Protein AF-A0A2S5MK21-F1 (afdb_monomer)

Nearest PDB structures (foldseek):
  3v8g-assembly2_D  TM=7.631E-01  e=7.247E-02  Pyrococcus horikoshii OT3

Radius of gyration: 24.19 Å; Cα contacts (8 Å, |Δi|>4): 45; chains: 1; bounding box: 42×59×68 Å

Sequence (166 aa):
MISQDAERTTDRLGALGWWRATPLYLRILGAVALGLAVGVMLGDHAAVLETPAKLVLRLLGALAPPLILLAIMQALMRAHLGGRQALRLVTLLLTNTLVAIGIGLLVANVLQPGSWSSPAPAHAPAKAAAGADPLAQFLDSVPKSIGGPFSDNGTVMGVIFIAVAL

Secondary structure (DSSP, 8-state):
--TTTTHHHHHHHHHHHHHHHS-HHHHHHHHHHHHHHHHHHHGGGGHHHHHHHHHHHHHHHHHHHHHHHHHHHHHHHH----HHHHHHHHHHHHHHHHHHHHHHHHHHHHH-TTTTS-----SS-----S---HHHHHHHHS-SSSSHHHHT---HHHHHHHHHH-

Mean predicted aligned error: 13.57 Å

Solvent-accessible surface area (backbone atoms only — not comparable to full-atom values): 9943 Å² total; per-residue (Å²): 136,76,76,68,69,64,67,70,58,58,61,65,56,49,57,58,47,52,59,69,67,49,59,67,69,59,52,52,52,50,50,51,54,49,49,51,52,50,45,69,75,45,50,83,67,39,61,68,62,46,56,64,50,51,51,52,53,50,53,53,59,65,48,46,53,62,51,51,31,53,52,48,39,52,48,60,77,67,58,87,62,56,72,70,56,46,50,52,50,51,51,52,50,50,54,53,48,52,52,52,50,53,51,51,50,50,51,42,68,72,68,41,82,63,80,88,51,87,75,72,85,69,86,67,78,74,75,70,76,81,66,98,39,74,65,59,54,51,58,69,38,51,60,93,46,96,66,50,40,80,75,83,52,80,42,61,59,24,37,52,52,50,41,73,74,105

Structure (mmCIF, N/CA/C/O backbone):
data_AF-A0A2S5MK21-F1
#
_entry.id   AF-A0A2S5MK21-F1
#
loop_
_atom_site.group_PDB
_atom_site.id
_atom_site.type_symbol
_atom_site.label_atom_id
_atom_site.label_alt_id
_atom_site.label_comp_id
_atom_site.label_asym_id
_atom_site.label_entity_id
_atom_site.label_seq_id
_atom_site.pdbx_PDB_ins_code
_atom_site.Cartn_x
_atom_site.Cartn_y
_atom_site.Cartn_z
_atom_site.occupancy
_atom_site.B_iso_or_equiv
_atom_site.auth_seq_id
_atom_site.auth_comp_id
_atom_site.auth_asym_id
_atom_site.auth_atom_id
_atom_site.pdbx_PDB_model_num
ATOM 1 N N . MET A 1 1 ? -9.613 33.055 -46.833 1.00 52.28 1 MET A N 1
ATOM 2 C CA . MET A 1 1 ? -8.493 32.930 -45.872 1.00 52.28 1 MET A CA 1
ATOM 3 C C . MET A 1 1 ? -8.939 32.933 -44.398 1.00 52.28 1 MET A C 1
ATOM 5 O O . MET A 1 1 ? -8.112 32.625 -43.565 1.00 52.28 1 MET A O 1
ATOM 9 N N . ILE A 1 2 ? -10.221 33.191 -44.074 1.00 54.94 2 ILE A N 1
ATOM 10 C CA . ILE A 1 2 ? -10.777 33.188 -42.694 1.00 54.94 2 ILE A CA 1
ATOM 11 C C . ILE A 1 2 ? -11.492 31.859 -42.339 1.00 54.94 2 ILE A C 1
ATOM 13 O O . ILE A 1 2 ? -11.766 31.571 -41.181 1.00 54.94 2 ILE A O 1
ATOM 17 N N . SER A 1 3 ? -11.757 30.997 -43.327 1.00 53.94 3 SER A N 1
ATOM 18 C CA . SER A 1 3 ? -12.529 29.759 -43.131 1.00 53.94 3 SER A CA 1
ATOM 19 C C . SER A 1 3 ? -11.706 28.535 -42.696 1.00 53.94 3 SER A C 1
ATOM 21 O O . SER A 1 3 ? -12.303 27.520 -42.370 1.00 53.94 3 SER A O 1
ATOM 23 N N . GLN A 1 4 ? -10.366 28.603 -42.671 1.00 56.12 4 GLN A N 1
ATOM 24 C CA . GLN A 1 4 ? -9.521 27.466 -42.246 1.00 56.12 4 GLN A CA 1
ATOM 25 C C . GLN A 1 4 ? -9.235 27.422 -40.735 1.00 56.12 4 GLN A C 1
ATOM 27 O O . GLN A 1 4 ? -8.812 26.383 -40.229 1.00 56.12 4 GLN A O 1
ATOM 32 N N . ASP A 1 5 ? -9.493 28.505 -40.000 1.00 50.47 5 ASP A N 1
ATOM 33 C CA . ASP A 1 5 ? -9.239 28.551 -38.553 1.00 50.47 5 ASP A CA 1
ATOM 34 C C . ASP A 1 5 ? -10.385 27.936 -37.724 1.00 50.47 5 ASP A C 1
ATOM 36 O O . ASP A 1 5 ? -10.185 27.541 -36.573 1.00 50.47 5 ASP A O 1
ATOM 40 N N . ALA A 1 6 ? -11.574 27.773 -38.320 1.00 53.97 6 ALA A N 1
ATOM 41 C CA . ALA A 1 6 ? -12.746 27.198 -37.656 1.00 53.97 6 ALA A CA 1
ATOM 42 C C . ALA A 1 6 ? -12.740 25.655 -37.619 1.00 53.97 6 ALA A C 1
ATOM 44 O O . ALA A 1 6 ? -13.218 25.073 -36.651 1.00 53.97 6 ALA A O 1
ATOM 45 N N . GLU A 1 7 ? -12.159 24.974 -38.613 1.00 53.69 7 GLU A N 1
ATOM 46 C CA . GLU A 1 7 ? -12.111 23.497 -38.637 1.00 53.69 7 GLU A CA 1
ATOM 47 C C . GLU A 1 7 ? -11.029 22.903 -37.724 1.00 53.69 7 GLU A C 1
ATOM 49 O O . GLU A 1 7 ? -11.148 21.770 -37.264 1.00 53.69 7 GLU A O 1
ATOM 54 N N . ARG A 1 8 ? -9.974 23.659 -37.393 1.00 51.81 8 ARG A N 1
ATOM 55 C CA . ARG A 1 8 ? -8.883 23.159 -36.534 1.00 51.81 8 ARG A CA 1
ATOM 56 C C . ARG A 1 8 ? -9.214 23.151 -35.039 1.00 51.81 8 ARG A C 1
ATOM 58 O O . ARG A 1 8 ? -8.435 22.614 -34.249 1.00 51.81 8 ARG A O 1
ATOM 65 N N . THR A 1 9 ? -10.333 23.749 -34.632 1.00 53.44 9 THR A N 1
ATOM 66 C CA . THR A 1 9 ? -10.724 23.877 -33.217 1.00 53.44 9 THR A CA 1
ATOM 67 C C . THR A 1 9 ? -11.702 22.795 -32.749 1.00 53.44 9 THR A C 1
ATOM 69 O O . THR A 1 9 ? -11.688 22.453 -31.566 1.00 53.44 9 THR A O 1
ATOM 72 N N . THR A 1 10 ? -12.477 22.177 -33.642 1.00 52.62 10 THR A N 1
ATOM 73 C CA . THR A 1 10 ? -13.448 21.114 -33.312 1.00 52.62 10 THR A CA 1
ATOM 74 C C . THR A 1 10 ? -12.811 19.743 -33.064 1.00 52.62 10 THR A C 1
ATOM 76 O O . THR A 1 10 ? -13.306 18.986 -32.231 1.00 52.62 10 THR A O 1
ATOM 79 N N . ASP A 1 11 ? -11.674 19.438 -33.690 1.00 53.47 11 ASP A N 1
ATOM 80 C CA . ASP A 1 11 ? -11.038 18.111 -33.596 1.00 53.47 11 ASP A CA 1
ATOM 81 C C . ASP A 1 11 ? -10.344 17.864 -32.236 1.00 53.47 11 ASP A C 1
ATOM 83 O O . ASP A 1 11 ? -10.321 16.757 -31.690 1.00 53.47 11 ASP A O 1
ATOM 87 N N . ARG A 1 12 ? -9.838 18.930 -31.596 1.00 53.06 12 ARG A N 1
ATOM 88 C CA . ARG A 1 12 ? -9.155 18.833 -30.290 1.00 53.06 12 ARG A CA 1
ATOM 89 C C . ARG A 1 12 ? -10.108 18.638 -29.107 1.00 53.06 12 ARG A C 1
ATOM 91 O O . ARG A 1 12 ? -9.679 18.166 -28.054 1.00 53.06 12 ARG A O 1
ATOM 98 N N . LEU A 1 13 ? -11.390 18.965 -29.271 1.00 55.94 13 LEU A N 1
ATOM 99 C CA . LEU A 1 13 ? -12.420 18.784 -28.241 1.00 55.94 13 LEU A CA 1
ATOM 100 C C . LEU A 1 13 ? -13.007 17.358 -28.250 1.00 55.94 13 LEU A C 1
ATOM 102 O O . LEU A 1 13 ? -13.435 16.874 -27.201 1.00 55.94 13 LEU A O 1
ATOM 106 N N . GLY A 1 14 ? -12.950 16.652 -29.388 1.00 59.47 14 GLY A N 1
ATOM 107 C CA . GLY A 1 14 ? -13.424 15.270 -29.533 1.00 59.47 14 GLY A CA 1
ATOM 108 C C . GLY A 1 14 ? -12.503 14.229 -28.890 1.00 59.47 14 GLY A C 1
ATOM 109 O O . GLY A 1 14 ? -12.966 13.376 -28.133 1.00 59.47 14 GLY A O 1
ATOM 110 N N . ALA A 1 15 ? -11.187 14.333 -29.104 1.00 65.56 15 ALA A N 1
ATOM 111 C CA . ALA A 1 15 ? -10.219 13.376 -28.557 1.00 65.56 15 ALA A CA 1
ATOM 112 C C . ALA A 1 15 ? -10.095 13.456 -27.021 1.00 65.56 15 ALA A C 1
ATOM 114 O O . ALA A 1 15 ? -10.086 12.426 -26.347 1.00 65.56 15 ALA A O 1
ATOM 115 N N . LEU A 1 16 ? -10.066 14.666 -26.439 1.00 63.12 16 LEU A N 1
ATOM 116 C CA . LEU A 1 16 ? -10.071 14.834 -24.977 1.00 63.12 16 LEU A CA 1
ATOM 117 C C . LEU A 1 16 ? -11.421 14.466 -24.346 1.00 63.12 16 LEU A C 1
ATOM 119 O O . LEU A 1 16 ? -11.442 13.963 -23.220 1.00 63.12 16 LEU A O 1
ATOM 123 N N . GLY A 1 17 ? -12.532 14.699 -25.052 1.00 65.94 17 GLY A N 1
ATOM 124 C CA . GLY A 1 17 ? -13.870 14.294 -24.619 1.00 65.94 17 GLY A CA 1
ATOM 125 C C . GLY A 1 17 ? -14.021 12.775 -24.575 1.00 65.94 17 GLY A C 1
ATOM 126 O O . GLY A 1 17 ? -14.447 12.230 -23.559 1.00 65.94 17 GLY A O 1
ATOM 127 N N . TRP A 1 18 ? -13.575 12.082 -25.624 1.00 66.00 18 TRP A N 1
ATOM 128 C CA . TRP A 1 18 ? -13.577 10.621 -25.692 1.00 66.00 18 TRP A CA 1
ATOM 129 C C . TRP A 1 18 ? -12.642 9.992 -24.655 1.00 66.00 18 TRP A C 1
ATOM 131 O O . TRP A 1 18 ? -13.037 9.058 -23.950 1.00 66.00 18 TRP A O 1
ATOM 141 N N . TRP A 1 19 ? -11.448 10.569 -24.464 1.00 65.12 19 TRP A N 1
ATOM 142 C CA . TRP A 1 19 ? -10.519 10.105 -23.437 1.00 65.12 19 TRP A CA 1
ATOM 143 C C . TRP A 1 19 ? -11.089 10.311 -22.035 1.00 65.12 19 TRP A C 1
ATOM 145 O O . TRP A 1 19 ? -10.998 9.399 -21.224 1.00 65.12 19 TRP A O 1
ATOM 155 N N . ARG A 1 20 ? -11.740 11.449 -21.738 1.00 68.44 20 ARG A N 1
ATOM 156 C CA . ARG A 1 20 ? -12.408 11.688 -20.443 1.00 68.44 20 ARG A CA 1
ATOM 157 C C . ARG A 1 20 ? -13.658 10.831 -20.231 1.00 68.44 20 ARG A C 1
ATOM 159 O O . ARG A 1 20 ? -13.920 10.477 -19.084 1.00 68.44 20 ARG A O 1
ATOM 166 N N . ALA A 1 21 ? -14.370 10.461 -21.293 1.00 75.25 21 ALA A N 1
ATOM 167 C CA . ALA A 1 21 ? -15.549 9.597 -21.239 1.00 75.25 21 ALA A CA 1
ATOM 168 C C . ALA A 1 21 ? -15.211 8.109 -21.038 1.00 75.25 21 ALA A C 1
ATOM 170 O O . ALA A 1 21 ? -16.065 7.337 -20.608 1.00 75.25 21 ALA A O 1
ATOM 171 N N . THR A 1 22 ? -13.970 7.686 -21.311 1.00 78.50 22 THR A N 1
ATOM 172 C CA . THR A 1 22 ? -13.574 6.285 -21.109 1.00 78.50 22 THR A CA 1
ATOM 173 C C . THR A 1 22 ? -13.496 5.970 -19.608 1.00 78.50 22 THR A C 1
ATOM 175 O O . THR A 1 22 ? -12.808 6.703 -18.888 1.00 78.50 22 THR A O 1
ATOM 178 N N . PRO A 1 23 ? -14.125 4.896 -19.101 1.00 84.44 23 PRO A N 1
ATOM 179 C CA . PRO A 1 23 ? -14.082 4.563 -17.680 1.00 84.44 23 PRO A CA 1
ATOM 180 C C . PRO A 1 23 ? -12.656 4.229 -17.213 1.00 84.44 23 PRO A C 1
ATOM 182 O O . PRO A 1 23 ? -11.867 3.631 -17.945 1.00 84.44 23 PRO A O 1
ATOM 185 N N . LEU A 1 24 ? -12.321 4.615 -15.976 1.00 86.81 24 LEU A N 1
ATOM 186 C CA . LEU A 1 24 ? -10.956 4.518 -15.435 1.00 86.81 24 LEU A CA 1
ATOM 187 C C . LEU A 1 24 ? -10.394 3.092 -15.450 1.00 86.81 24 LEU A C 1
ATOM 189 O O . LEU A 1 24 ? -9.215 2.917 -15.744 1.00 86.81 24 LEU A O 1
ATOM 193 N N . TYR A 1 25 ? -11.226 2.078 -15.199 1.00 88.44 25 TYR A N 1
ATOM 194 C CA . TYR A 1 25 ? -10.773 0.685 -15.204 1.00 88.44 25 TYR A CA 1
ATOM 195 C C . TYR A 1 25 ? -10.245 0.255 -16.583 1.00 88.44 25 TYR A C 1
ATOM 197 O O . TYR A 1 25 ? -9.206 -0.398 -16.654 1.00 88.44 25 TYR A O 1
ATOM 205 N N . LEU A 1 26 ? -10.887 0.688 -17.680 1.00 88.94 26 LEU A N 1
ATOM 206 C CA . LEU A 1 26 ? -10.408 0.410 -19.040 1.00 88.94 26 LEU A CA 1
ATOM 207 C C . LEU A 1 26 ? -9.083 1.114 -19.319 1.00 88.94 26 LEU A C 1
ATOM 209 O O . LEU A 1 26 ? -8.217 0.546 -19.978 1.00 88.94 26 LEU A O 1
ATOM 213 N N . ARG A 1 27 ? -8.894 2.329 -18.790 1.00 88.06 27 ARG A N 1
ATOM 214 C CA . ARG A 1 27 ? -7.626 3.055 -18.945 1.00 88.06 27 ARG A CA 1
ATOM 215 C C . ARG A 1 27 ? -6.486 2.365 -18.208 1.00 88.06 27 ARG A C 1
ATOM 217 O O . ARG A 1 27 ? -5.401 2.268 -18.764 1.00 88.06 27 ARG A O 1
ATOM 224 N N . ILE A 1 28 ? -6.729 1.877 -16.990 1.00 91.81 28 ILE A N 1
ATOM 225 C CA . ILE A 1 28 ? -5.721 1.149 -16.207 1.00 91.81 28 ILE A CA 1
ATOM 226 C C . ILE A 1 28 ? -5.362 -0.160 -16.912 1.00 91.81 28 ILE A C 1
ATOM 228 O O . ILE A 1 28 ? -4.183 -0.423 -17.119 1.00 91.81 28 ILE A O 1
ATOM 232 N N . LEU A 1 29 ? -6.353 -0.944 -17.347 1.00 92.88 29 LEU A N 1
ATOM 233 C CA . LEU A 1 29 ? -6.105 -2.188 -18.083 1.00 92.88 29 LEU A CA 1
ATOM 234 C C . LEU A 1 29 ? -5.352 -1.939 -19.395 1.00 92.88 29 LEU A C 1
ATOM 236 O O . LEU A 1 29 ? -4.379 -2.633 -19.680 1.00 92.88 29 LEU A O 1
ATOM 240 N N . GLY A 1 30 ? -5.752 -0.917 -20.158 1.00 91.94 30 GLY A N 1
ATOM 241 C CA . GLY A 1 30 ? -5.056 -0.510 -21.376 1.00 91.94 30 GLY A CA 1
ATOM 242 C C . GLY A 1 30 ? -3.615 -0.074 -21.106 1.00 91.94 30 GLY A C 1
ATOM 243 O O . GLY A 1 30 ? -2.706 -0.504 -21.808 1.00 91.94 30 GLY A O 1
ATOM 244 N N . ALA A 1 31 ? -3.381 0.716 -20.055 1.00 89.94 31 ALA A N 1
ATOM 245 C CA . ALA A 1 31 ? -2.043 1.143 -19.655 1.00 89.94 31 ALA A CA 1
ATOM 246 C C . ALA A 1 31 ? -1.165 -0.029 -19.190 1.00 89.94 31 ALA A C 1
ATOM 248 O O . ALA A 1 31 ? 0.010 -0.069 -19.536 1.00 89.94 31 ALA A O 1
ATOM 249 N N . VAL A 1 32 ? -1.720 -0.999 -18.455 1.00 92.94 32 VAL A N 1
ATOM 250 C CA . VAL A 1 32 ? -1.002 -2.216 -18.037 1.00 92.94 32 VAL A CA 1
ATOM 251 C C . VAL A 1 32 ? -0.630 -3.065 -19.251 1.00 92.94 32 VAL A C 1
ATOM 253 O O . VAL A 1 32 ? 0.522 -3.471 -19.374 1.00 92.94 32 VAL A O 1
ATOM 256 N N . ALA A 1 33 ? -1.568 -3.290 -20.174 1.00 93.88 33 ALA A N 1
ATOM 257 C CA . ALA A 1 33 ? -1.314 -4.053 -21.395 1.00 93.88 33 ALA A CA 1
ATOM 258 C C . ALA A 1 33 ? -0.256 -3.381 -22.286 1.00 93.88 33 ALA A C 1
ATOM 260 O O . ALA A 1 33 ? 0.671 -4.041 -22.753 1.00 93.88 33 ALA A O 1
ATOM 261 N N . LEU A 1 34 ? -0.348 -2.060 -22.473 1.00 91.50 34 LEU A N 1
ATOM 262 C CA . LEU A 1 34 ? 0.658 -1.285 -23.200 1.00 91.50 34 LEU A CA 1
ATOM 263 C C . LEU A 1 34 ? 2.008 -1.286 -22.477 1.00 91.50 34 LEU A C 1
ATOM 265 O O . LEU A 1 34 ? 3.036 -1.436 -23.126 1.00 91.50 34 LEU A O 1
ATOM 269 N N . GLY A 1 35 ? 2.021 -1.168 -21.148 1.00 88.88 35 GLY A N 1
ATOM 270 C CA . GLY A 1 35 ? 3.237 -1.236 -20.339 1.00 88.88 35 GLY A CA 1
ATOM 271 C C . GLY A 1 35 ? 3.946 -2.584 -20.463 1.00 88.88 35 GLY A C 1
ATOM 272 O O . GLY A 1 35 ? 5.162 -2.615 -20.625 1.00 88.88 35 GLY A O 1
ATOM 273 N N . LEU A 1 36 ? 3.191 -3.686 -20.472 1.00 89.81 36 LEU A N 1
ATOM 274 C CA . LEU A 1 36 ? 3.707 -5.029 -20.751 1.00 89.81 36 LEU A CA 1
ATOM 275 C C . LEU A 1 36 ? 4.293 -5.123 -22.164 1.00 89.81 36 LEU A C 1
ATOM 277 O O . LEU A 1 36 ? 5.425 -5.574 -22.320 1.00 89.81 36 LEU A O 1
ATOM 281 N N . ALA A 1 37 ? 3.558 -4.665 -23.181 1.00 91.38 37 ALA A N 1
ATOM 282 C CA . ALA A 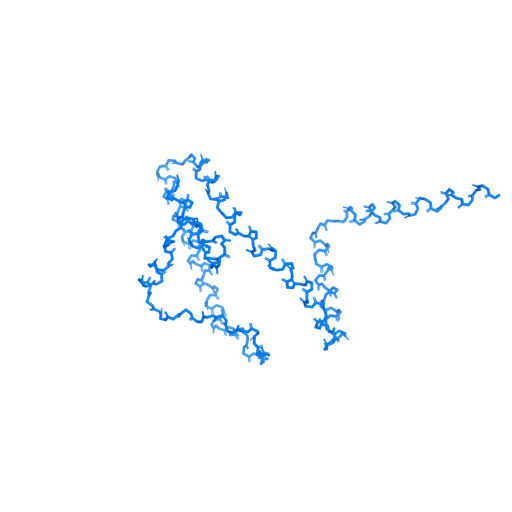1 37 ? 4.018 -4.701 -24.568 1.00 91.38 37 ALA A CA 1
ATOM 283 C C . ALA A 1 37 ? 5.307 -3.887 -24.763 1.00 91.38 37 ALA A C 1
ATOM 285 O O . ALA A 1 37 ? 6.291 -4.400 -25.291 1.00 91.38 37 ALA A O 1
ATOM 286 N N . VAL A 1 38 ? 5.334 -2.645 -24.274 1.00 88.69 38 VAL A N 1
ATOM 287 C CA . VAL A 1 38 ? 6.515 -1.776 -24.336 1.00 88.69 38 VAL A CA 1
ATOM 288 C C . VAL A 1 38 ? 7.671 -2.372 -23.536 1.00 88.69 38 VAL A C 1
ATOM 290 O O . VAL A 1 38 ? 8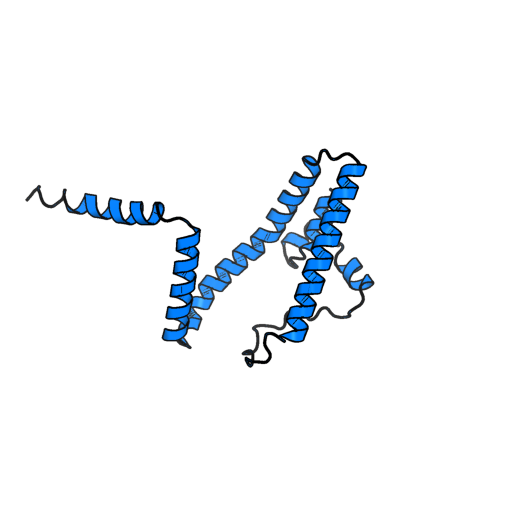.789 -2.384 -24.035 1.00 88.69 38 VAL A O 1
ATOM 293 N N . GLY A 1 39 ? 7.420 -2.911 -22.339 1.00 86.31 39 GLY A N 1
ATOM 294 C CA . GLY A 1 39 ? 8.448 -3.541 -21.508 1.00 86.31 39 GLY A CA 1
ATOM 295 C C . GLY A 1 39 ? 9.134 -4.720 -22.201 1.00 86.31 39 GLY A C 1
ATOM 296 O O . GLY A 1 39 ? 10.358 -4.816 -22.174 1.00 86.31 39 GLY A O 1
ATOM 297 N N . VAL A 1 40 ? 8.366 -5.570 -22.890 1.00 87.50 40 VAL A N 1
ATOM 298 C CA . VAL A 1 40 ? 8.911 -6.689 -23.676 1.00 87.50 40 VAL A CA 1
ATOM 299 C C . VAL A 1 40 ? 9.668 -6.197 -24.916 1.00 87.50 40 VAL A C 1
ATOM 301 O O . VAL A 1 40 ? 10.695 -6.774 -25.261 1.00 87.50 40 VAL A O 1
ATOM 304 N N . MET A 1 41 ? 9.203 -5.131 -25.578 1.00 87.44 41 MET A N 1
ATOM 305 C CA . MET A 1 41 ? 9.853 -4.594 -26.784 1.00 87.44 41 MET A CA 1
ATOM 306 C C . MET A 1 41 ? 11.148 -3.817 -26.498 1.00 87.44 41 MET A C 1
ATOM 308 O O . MET A 1 41 ? 12.066 -3.865 -27.312 1.00 87.44 41 MET A O 1
ATOM 312 N N . LEU A 1 42 ? 11.228 -3.084 -25.381 1.00 83.25 42 LEU A N 1
ATOM 313 C CA . LEU A 1 42 ? 12.372 -2.219 -25.052 1.00 83.25 42 LEU A CA 1
ATOM 314 C C . LEU A 1 42 ? 13.496 -2.932 -24.286 1.00 83.25 42 LEU A C 1
ATOM 316 O O . LEU A 1 42 ? 14.624 -2.435 -24.299 1.00 83.25 42 LEU A O 1
ATOM 320 N N . GLY A 1 43 ? 13.210 -4.058 -23.620 1.00 81.31 43 GLY A N 1
ATOM 321 C CA . GLY A 1 43 ? 14.206 -4.838 -22.875 1.00 81.31 43 GLY A CA 1
ATOM 322 C C . GLY A 1 43 ? 15.054 -3.967 -21.939 1.00 81.31 43 GLY A C 1
ATOM 323 O O . GLY A 1 43 ? 14.519 -3.256 -21.089 1.00 81.31 43 GLY A O 1
ATOM 324 N N . ASP A 1 44 ? 16.374 -3.961 -22.137 1.00 75.69 44 ASP A N 1
ATOM 325 C CA . ASP A 1 44 ? 17.339 -3.236 -21.293 1.00 75.69 44 ASP A CA 1
ATOM 326 C C . ASP A 1 44 ? 17.148 -1.707 -21.280 1.00 75.69 44 ASP A C 1
ATOM 328 O O . ASP A 1 44 ? 17.480 -1.038 -20.300 1.00 75.69 44 ASP A O 1
ATOM 332 N N . HIS A 1 45 ? 16.559 -1.123 -22.331 1.00 77.69 45 HIS A N 1
ATOM 333 C CA . HIS A 1 45 ? 16.285 0.321 -22.382 1.00 77.69 45 HIS A CA 1
ATOM 334 C C . HIS A 1 45 ? 15.090 0.727 -21.501 1.00 77.69 45 HIS A C 1
ATOM 336 O O . HIS A 1 45 ? 14.861 1.918 -21.270 1.00 77.69 45 HIS A O 1
ATOM 342 N N . ALA A 1 46 ? 14.348 -0.241 -20.951 1.00 75.75 46 ALA A N 1
ATOM 343 C CA . ALA A 1 46 ? 13.248 0.009 -20.023 1.00 75.75 46 ALA A CA 1
ATOM 344 C C . ALA A 1 46 ? 13.709 0.581 -18.668 1.00 75.75 46 ALA A C 1
ATOM 346 O O . ALA A 1 46 ? 12.887 1.129 -17.934 1.00 75.75 46 ALA A O 1
ATOM 347 N N . ALA A 1 47 ? 15.008 0.533 -18.345 1.00 76.44 47 ALA A N 1
ATOM 348 C CA . ALA A 1 47 ? 15.553 1.096 -17.106 1.00 76.44 47 ALA A CA 1
ATOM 349 C C . ALA A 1 47 ? 15.234 2.597 -16.933 1.00 76.44 47 ALA A C 1
ATOM 351 O O . ALA A 1 47 ? 15.007 3.069 -15.818 1.00 76.44 47 ALA A O 1
ATOM 352 N N . VAL A 1 48 ? 15.124 3.355 -18.031 1.00 82.00 48 VAL A N 1
ATOM 353 C CA . VAL A 1 48 ? 14.749 4.782 -17.984 1.00 82.00 48 VAL A CA 1
ATOM 354 C C . VAL A 1 48 ? 13.310 4.972 -17.482 1.00 82.00 48 VAL A C 1
ATOM 356 O O . VAL A 1 48 ? 13.025 5.936 -16.771 1.00 82.00 48 VAL A O 1
ATOM 359 N N . LEU A 1 49 ? 12.412 4.027 -17.783 1.00 81.94 49 LEU A N 1
ATOM 360 C CA . LEU A 1 49 ? 11.016 4.027 -17.328 1.00 81.94 49 LEU A CA 1
ATOM 361 C C . LEU A 1 49 ? 10.870 3.669 -15.840 1.00 81.94 49 LEU A C 1
ATOM 363 O O . LEU A 1 49 ? 9.857 4.004 -15.224 1.00 81.94 49 LEU A O 1
ATOM 367 N N . GLU A 1 50 ? 11.882 3.047 -15.234 1.00 84.06 50 GLU A N 1
ATOM 368 C CA . GLU A 1 50 ? 11.875 2.707 -13.810 1.00 84.06 50 GLU A CA 1
ATOM 369 C C . GLU A 1 50 ? 11.934 3.961 -12.922 1.00 84.06 50 GLU A C 1
ATOM 371 O O . GLU A 1 50 ? 11.280 4.028 -11.882 1.00 84.06 50 GLU A O 1
ATOM 376 N N . THR A 1 51 ? 12.679 4.988 -13.341 1.00 86.56 51 THR A N 1
ATOM 377 C CA . THR A 1 51 ? 12.872 6.228 -12.567 1.00 86.56 51 THR A CA 1
ATOM 378 C C . THR A 1 51 ? 11.553 6.954 -12.252 1.00 86.56 51 THR A C 1
ATOM 380 O O 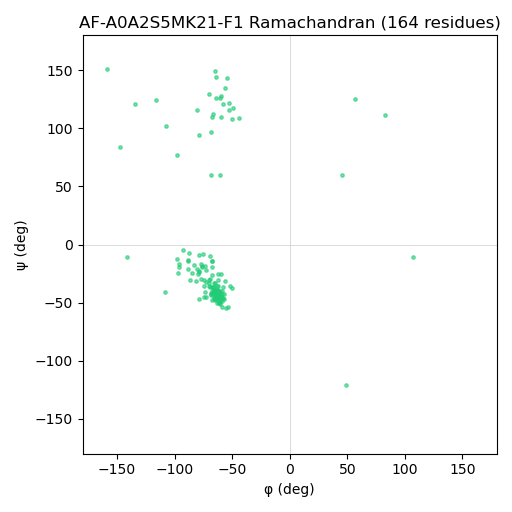. THR A 1 51 ? 11.282 7.200 -11.071 1.00 86.56 51 THR A O 1
ATOM 383 N N . PRO A 1 52 ? 10.686 7.275 -13.237 1.00 89.12 52 PRO A N 1
ATOM 384 C CA . PRO A 1 52 ? 9.389 7.882 -12.942 1.00 89.12 52 PRO A CA 1
ATOM 385 C C . PRO A 1 52 ? 8.466 6.940 -12.155 1.00 89.12 52 PRO A C 1
ATOM 387 O O . PRO A 1 52 ? 7.729 7.406 -11.286 1.00 89.12 52 PRO A O 1
ATOM 390 N N . ALA A 1 53 ? 8.535 5.622 -12.379 1.00 87.12 53 ALA A N 1
ATOM 391 C CA . ALA A 1 53 ? 7.749 4.651 -11.615 1.00 87.12 53 ALA A CA 1
ATOM 392 C C . ALA A 1 53 ? 8.145 4.631 -10.127 1.00 87.12 53 ALA A C 1
ATOM 394 O O . ALA A 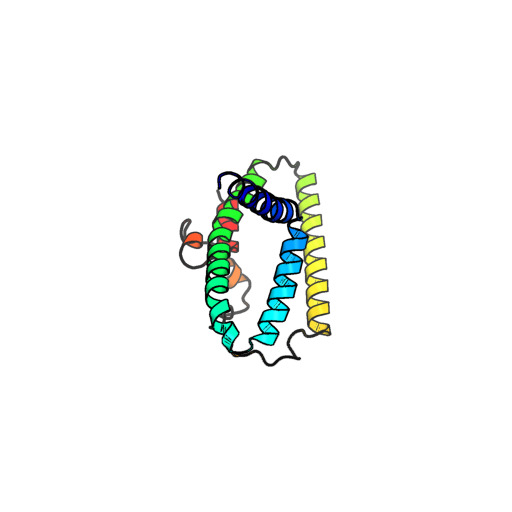1 53 ? 7.277 4.696 -9.254 1.00 87.12 53 ALA A O 1
ATOM 395 N N . LYS A 1 54 ? 9.449 4.634 -9.822 1.00 88.44 54 LYS A N 1
ATOM 396 C CA . LYS A 1 54 ? 9.986 4.744 -8.456 1.00 88.44 54 LYS A CA 1
ATOM 397 C C . LYS A 1 54 ? 9.535 6.029 -7.769 1.00 88.44 54 LYS A C 1
ATOM 399 O O . LYS A 1 54 ? 9.191 5.990 -6.589 1.00 88.44 54 LYS A O 1
ATOM 404 N N . LEU A 1 55 ? 9.495 7.153 -8.488 1.00 90.31 55 LEU A N 1
ATOM 405 C CA . LEU A 1 55 ? 8.992 8.414 -7.939 1.00 90.31 55 LEU A CA 1
ATOM 406 C C . LEU A 1 55 ? 7.517 8.294 -7.538 1.00 90.31 55 LEU A C 1
ATOM 408 O O . LEU A 1 55 ? 7.166 8.650 -6.417 1.00 90.31 55 LEU A O 1
ATOM 412 N N . VAL A 1 56 ? 6.670 7.739 -8.409 1.00 90.31 56 VAL A N 1
ATOM 413 C CA . VAL A 1 56 ? 5.247 7.518 -8.105 1.00 90.31 56 VAL A CA 1
ATOM 414 C C . VAL A 1 56 ? 5.078 6.585 -6.905 1.00 90.31 56 VAL A C 1
ATOM 416 O O . VAL A 1 56 ? 4.328 6.915 -5.989 1.00 90.31 56 VAL A O 1
ATOM 419 N N . LEU A 1 57 ? 5.809 5.466 -6.848 1.00 88.88 57 LEU A N 1
ATOM 420 C CA . LEU A 1 57 ? 5.769 4.540 -5.709 1.00 88.88 57 LEU A CA 1
ATOM 421 C C . LEU A 1 57 ? 6.213 5.208 -4.403 1.00 88.88 57 LEU A C 1
ATOM 423 O O . LEU A 1 57 ? 5.592 4.992 -3.365 1.00 88.88 57 LEU A O 1
ATOM 427 N N . ARG A 1 58 ? 7.245 6.057 -4.446 1.00 86.31 58 ARG A N 1
ATOM 428 C CA . ARG A 1 58 ? 7.712 6.812 -3.278 1.00 86.31 58 ARG A CA 1
ATOM 429 C C . ARG A 1 58 ? 6.674 7.824 -2.802 1.00 86.31 58 ARG A C 1
ATOM 431 O O . ARG A 1 58 ? 6.468 7.948 -1.599 1.00 86.31 58 ARG A O 1
ATOM 438 N N . LEU A 1 59 ? 6.008 8.520 -3.723 1.00 88.94 59 LEU A N 1
ATOM 439 C CA . LEU A 1 59 ? 4.928 9.451 -3.392 1.00 88.94 59 LEU A CA 1
ATOM 440 C C . LEU A 1 59 ? 3.728 8.712 -2.784 1.00 88.94 59 LEU A C 1
ATOM 442 O O . LEU A 1 59 ? 3.229 9.124 -1.742 1.00 88.94 59 LEU A O 1
ATOM 446 N N . LEU A 1 60 ? 3.311 7.586 -3.370 1.00 91.19 60 LEU A N 1
ATOM 447 C CA . LEU A 1 60 ? 2.245 6.742 -2.819 1.00 91.19 60 LEU A CA 1
ATOM 448 C C . LEU A 1 60 ? 2.611 6.196 -1.431 1.00 91.19 60 LEU A C 1
ATOM 450 O O . LEU A 1 60 ? 1.790 6.239 -0.518 1.00 91.19 60 LEU A O 1
ATOM 454 N N . GLY A 1 61 ? 3.853 5.739 -1.252 1.00 83.00 61 GLY A N 1
ATOM 455 C CA . GLY A 1 61 ? 4.366 5.259 0.030 1.00 83.00 61 GLY A CA 1
ATOM 456 C C . GLY A 1 61 ? 4.419 6.346 1.104 1.00 83.00 61 GLY A C 1
ATOM 457 O O . GLY A 1 61 ? 4.065 6.081 2.246 1.00 83.00 61 GLY A O 1
ATOM 458 N N . ALA A 1 62 ? 4.787 7.580 0.747 1.00 85.50 62 ALA A N 1
ATOM 459 C CA . ALA A 1 62 ? 4.788 8.719 1.667 1.00 85.50 62 ALA A CA 1
ATOM 460 C C . ALA A 1 62 ? 3.369 9.169 2.062 1.00 85.50 62 ALA A C 1
ATOM 462 O O . ALA A 1 62 ? 3.158 9.653 3.172 1.00 85.50 62 ALA A O 1
ATOM 463 N N . LEU A 1 63 ? 2.387 8.989 1.174 1.00 87.56 63 LEU A N 1
ATOM 464 C CA . LEU A 1 63 ? 0.982 9.312 1.438 1.00 87.56 63 LEU A CA 1
ATOM 465 C C . LEU A 1 63 ? 0.263 8.245 2.274 1.00 87.56 63 LEU A C 1
ATOM 467 O O . LEU A 1 63 ? -0.734 8.561 2.921 1.00 87.56 63 LEU A O 1
ATOM 471 N N . ALA A 1 64 ? 0.740 6.999 2.293 1.00 86.25 64 ALA A N 1
ATOM 472 C CA . ALA A 1 64 ? 0.064 5.922 3.011 1.00 86.25 64 ALA A CA 1
ATOM 473 C C . ALA A 1 64 ? -0.041 6.169 4.536 1.00 86.25 64 ALA A C 1
ATOM 475 O O . ALA A 1 64 ? -1.162 6.110 5.044 1.00 86.25 64 ALA A O 1
ATOM 476 N N . PRO A 1 65 ? 1.033 6.516 5.280 1.00 83.25 65 PRO A N 1
ATOM 477 C CA . PRO A 1 65 ? 0.948 6.785 6.719 1.00 83.25 65 PRO A CA 1
ATOM 478 C C . PRO A 1 65 ? -0.102 7.841 7.123 1.00 83.25 65 PRO A C 1
ATOM 480 O O . PRO A 1 65 ? -0.964 7.518 7.944 1.00 83.25 65 PRO A O 1
ATOM 483 N N . PRO A 1 66 ? -0.117 9.072 6.564 1.00 85.81 66 PRO A N 1
ATOM 484 C CA . PRO A 1 66 ? -1.105 10.073 6.969 1.00 85.81 66 PRO A CA 1
ATOM 485 C C . PRO A 1 66 ? -2.537 9.670 6.597 1.00 85.81 66 PRO A C 1
ATOM 487 O O . PRO A 1 66 ? -3.459 9.909 7.375 1.00 85.81 66 PRO A O 1
ATOM 490 N N . LEU A 1 67 ? -2.739 9.017 5.448 1.00 91.31 67 LEU A N 1
ATOM 491 C CA . LEU A 1 67 ? -4.066 8.547 5.045 1.00 91.31 67 LEU A CA 1
ATOM 492 C C . LEU A 1 67 ? -4.598 7.456 5.982 1.00 91.31 67 LEU A C 1
ATOM 494 O O . LEU A 1 67 ? -5.778 7.479 6.325 1.00 91.31 67 LEU A O 1
ATOM 498 N N . ILE A 1 68 ? -3.739 6.537 6.430 1.00 88.06 68 ILE A N 1
ATOM 499 C CA . ILE A 1 68 ? -4.109 5.473 7.374 1.00 88.06 68 ILE A CA 1
ATOM 500 C C . ILE A 1 68 ? -4.508 6.065 8.729 1.00 88.06 68 ILE A C 1
ATOM 502 O O . ILE A 1 68 ? -5.549 5.684 9.264 1.00 88.06 68 ILE A O 1
ATOM 506 N N . LEU A 1 69 ? -3.740 7.030 9.251 1.00 86.06 69 LEU A N 1
ATOM 507 C CA . LEU A 1 69 ? -4.068 7.734 10.496 1.00 86.06 69 LEU A CA 1
ATOM 508 C C . LEU A 1 69 ? -5.467 8.362 10.423 1.00 86.06 69 LEU A C 1
ATOM 510 O O . LEU A 1 69 ? -6.318 8.101 11.273 1.00 86.06 69 LEU A O 1
ATOM 514 N N . LEU A 1 70 ? -5.704 9.172 9.386 1.00 90.38 70 LEU A N 1
ATOM 515 C CA . LEU A 1 70 ? -6.966 9.887 9.201 1.00 90.38 70 LEU A CA 1
ATOM 516 C C . LEU A 1 70 ? -8.141 8.921 9.023 1.00 90.38 70 LEU A C 1
ATOM 518 O O . LEU A 1 70 ? -9.201 9.143 9.606 1.00 90.38 70 LEU A O 1
ATOM 522 N N . ALA A 1 71 ? -7.950 7.840 8.264 1.00 91.94 71 ALA A N 1
ATOM 523 C CA . ALA A 1 71 ? -8.976 6.828 8.047 1.00 91.94 71 ALA A CA 1
ATOM 524 C C . ALA A 1 71 ? -9.370 6.119 9.350 1.00 91.94 71 ALA A C 1
ATOM 526 O O . ALA A 1 71 ? -10.561 5.955 9.616 1.00 91.94 71 ALA A O 1
ATOM 527 N N . ILE A 1 72 ? -8.395 5.729 10.179 1.00 90.12 72 ILE A N 1
ATOM 528 C CA . ILE A 1 72 ? -8.661 5.052 11.457 1.00 90.12 72 ILE A CA 1
ATOM 529 C C . ILE A 1 72 ? -9.336 6.006 12.436 1.00 90.12 72 ILE A C 1
ATOM 531 O O . ILE A 1 72 ? -10.378 5.659 12.983 1.00 90.12 72 ILE A O 1
ATOM 535 N N . MET A 1 73 ? -8.814 7.223 12.599 1.00 88.88 73 MET A N 1
ATOM 536 C CA . MET A 1 73 ? -9.420 8.233 13.470 1.00 88.88 73 MET A CA 1
ATOM 537 C C . MET A 1 73 ? -10.873 8.520 13.060 1.00 88.88 73 MET A C 1
ATOM 539 O O . MET A 1 73 ? -11.776 8.491 13.894 1.00 88.88 73 MET A O 1
ATOM 543 N N . GLN A 1 74 ? -11.133 8.714 11.760 1.00 92.38 74 GLN A N 1
ATOM 544 C CA . GLN A 1 74 ? -12.487 8.921 11.241 1.00 92.38 74 GLN A CA 1
ATOM 545 C C . GLN A 1 74 ? -13.396 7.710 11.494 1.00 92.38 74 GLN A C 1
ATOM 547 O O . GLN A 1 74 ? -14.565 7.885 11.849 1.00 92.38 74 GLN A O 1
ATOM 552 N N . ALA A 1 75 ? -12.882 6.493 11.303 1.00 89.56 75 ALA A N 1
ATOM 553 C CA . ALA A 1 75 ? -13.629 5.266 11.542 1.00 89.56 75 ALA A CA 1
ATOM 554 C C . ALA A 1 75 ? -14.004 5.120 13.022 1.00 89.56 75 ALA A C 1
ATOM 556 O O . ALA A 1 75 ? -15.166 4.846 13.315 1.00 89.56 75 ALA A O 1
ATOM 557 N N . LEU A 1 76 ? -13.065 5.366 13.940 1.00 87.44 76 LEU A N 1
ATOM 558 C CA . LEU A 1 76 ? -13.296 5.294 15.384 1.00 87.44 76 LEU A CA 1
ATOM 559 C C . LEU A 1 76 ? -14.275 6.373 15.858 1.00 87.44 76 LEU A C 1
ATOM 561 O O . LEU A 1 76 ? -15.228 6.057 16.563 1.00 87.44 76 LEU A O 1
ATOM 565 N N . MET A 1 77 ? -14.123 7.619 15.400 1.00 89.00 77 MET A N 1
ATOM 566 C CA . MET A 1 77 ? -15.044 8.709 15.746 1.00 89.00 77 MET A CA 1
ATOM 567 C C . MET A 1 77 ? -16.479 8.468 15.256 1.00 89.00 77 MET A C 1
ATOM 569 O O . MET A 1 77 ? -17.438 8.881 15.906 1.00 89.00 77 MET A O 1
ATOM 573 N N . ARG A 1 78 ? -16.650 7.838 14.087 1.00 87.44 78 ARG A N 1
ATOM 574 C CA . ARG A 1 78 ? -17.970 7.567 13.494 1.00 87.44 78 ARG A CA 1
ATOM 575 C C . ARG A 1 78 ? -18.571 6.234 13.950 1.00 87.44 78 ARG A C 1
ATOM 577 O O . ARG A 1 78 ? -19.761 6.005 13.724 1.00 87.44 78 ARG A O 1
ATOM 584 N N . ALA A 1 79 ? -17.789 5.357 14.573 1.00 84.69 79 ALA A N 1
ATOM 585 C CA . ALA A 1 79 ? -18.242 4.044 15.007 1.00 84.69 79 ALA A CA 1
ATOM 586 C C . ALA A 1 79 ? -19.252 4.152 16.162 1.00 84.69 79 ALA A C 1
ATOM 588 O O . ALA A 1 79 ? -18.894 4.223 17.332 1.00 84.69 79 ALA A O 1
ATOM 589 N N . HIS A 1 80 ? -20.542 4.108 15.832 1.00 76.00 80 HIS A N 1
ATOM 590 C CA . HIS A 1 80 ? -21.628 3.935 16.797 1.00 76.00 80 HIS A CA 1
ATOM 591 C C . HIS A 1 80 ? -22.048 2.462 16.820 1.00 76.00 80 HIS A C 1
ATOM 593 O O . HIS A 1 80 ? -23.025 2.057 16.193 1.0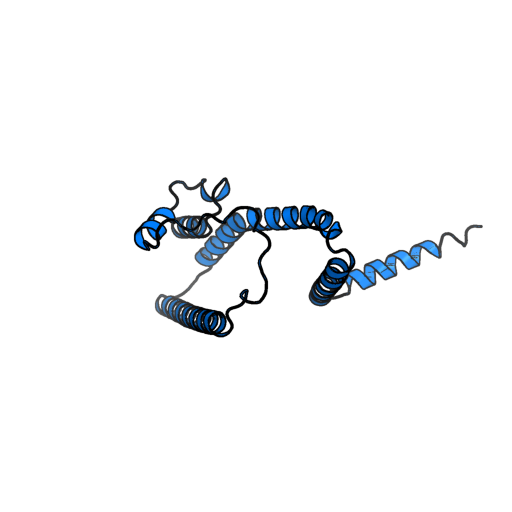0 76.00 80 HIS A O 1
ATOM 599 N N . LEU A 1 81 ? -21.249 1.630 17.487 1.00 74.88 81 LEU A N 1
ATOM 600 C CA . LEU A 1 81 ? -21.460 0.184 17.551 1.00 74.88 81 LEU A CA 1
ATOM 601 C C . LEU A 1 81 ? -21.737 -0.230 18.995 1.00 74.88 81 LEU A C 1
ATOM 603 O O . LEU A 1 81 ? -20.925 0.013 19.884 1.00 74.88 81 LEU A O 1
ATOM 607 N N . GLY A 1 82 ? -22.867 -0.897 19.240 1.00 79.81 82 GLY A N 1
ATOM 608 C CA . GLY A 1 82 ? -23.107 -1.533 20.536 1.00 79.81 82 GLY A CA 1
ATOM 609 C C . GLY A 1 82 ? -22.100 -2.666 20.775 1.00 79.81 82 GLY A C 1
ATOM 610 O O . GLY A 1 82 ? -21.693 -3.338 19.827 1.00 79.81 82 GLY A O 1
ATOM 611 N N . GLY A 1 83 ? -21.725 -2.941 22.031 1.00 81.00 83 GLY A N 1
ATOM 612 C CA . GLY A 1 83 ? -20.654 -3.903 22.358 1.00 81.00 83 GLY A CA 1
ATOM 613 C C . GLY A 1 83 ? -20.806 -5.294 21.714 1.00 81.00 83 GLY A C 1
ATOM 614 O O . GLY A 1 83 ? -19.828 -5.879 21.256 1.00 81.00 83 GLY A O 1
ATOM 615 N N . ARG A 1 84 ? -22.041 -5.801 21.568 1.00 87.38 84 ARG A N 1
ATOM 616 C CA . ARG A 1 84 ? -22.314 -7.070 20.857 1.00 87.38 84 ARG A CA 1
ATOM 617 C C . ARG A 1 84 ? -22.100 -6.983 19.341 1.00 87.38 84 ARG A C 1
ATOM 619 O O . ARG A 1 84 ? -21.667 -7.956 18.731 1.00 87.38 84 ARG A O 1
ATOM 626 N N . GLN A 1 85 ? -22.414 -5.844 18.727 1.00 88.31 85 GLN A N 1
ATOM 627 C CA . GLN A 1 85 ? -22.220 -5.620 17.291 1.00 88.31 85 GLN A CA 1
ATOM 628 C C . GLN A 1 85 ? -20.735 -5.437 16.970 1.00 88.31 85 GLN A C 1
ATOM 630 O O . GLN A 1 85 ? -20.254 -6.032 16.010 1.00 88.31 85 GLN A O 1
ATOM 635 N N . ALA A 1 86 ? -20.004 -4.700 17.812 1.00 87.69 86 ALA A N 1
ATOM 636 C CA . ALA A 1 86 ? -18.555 -4.563 17.710 1.00 87.69 86 ALA A CA 1
ATOM 637 C C . ALA A 1 86 ? -17.857 -5.929 17.798 1.00 87.69 86 ALA A C 1
ATOM 639 O O . ALA A 1 86 ? -17.079 -6.271 16.911 1.00 87.69 86 ALA A O 1
ATOM 640 N N . LEU A 1 87 ? -18.211 -6.756 18.791 1.00 91.00 87 LEU A N 1
ATOM 641 C CA . LEU A 1 87 ? -17.679 -8.118 18.908 1.00 91.00 87 LEU A CA 1
ATOM 642 C C . LEU A 1 87 ? -17.976 -8.959 17.667 1.00 91.00 87 LEU A C 1
ATOM 644 O O . LEU A 1 87 ? -17.074 -9.593 17.133 1.00 91.00 87 LEU A O 1
ATOM 648 N N . ARG A 1 88 ? -19.213 -8.922 17.156 1.00 93.06 88 ARG A N 1
ATOM 649 C CA . ARG A 1 88 ? -19.577 -9.674 15.949 1.00 93.06 88 ARG A CA 1
ATOM 650 C C . ARG A 1 88 ? -18.764 -9.237 14.729 1.00 93.06 88 ARG A C 1
ATOM 652 O O . ARG A 1 88 ? -18.322 -10.096 13.974 1.00 93.06 88 ARG A O 1
ATOM 659 N N . LEU A 1 89 ? -18.552 -7.934 14.542 1.00 92.31 89 LEU A N 1
ATOM 660 C CA . LEU A 1 89 ? -17.728 -7.407 13.450 1.00 92.31 89 LEU A CA 1
ATOM 661 C C . LEU A 1 89 ? -16.267 -7.835 13.584 1.00 92.31 89 LEU A C 1
ATOM 663 O O . LEU A 1 89 ? -15.686 -8.295 12.605 1.00 92.31 89 LEU A O 1
ATOM 667 N N . VAL A 1 90 ? -15.698 -7.744 14.787 1.00 91.88 90 VAL A N 1
ATOM 668 C CA . VAL A 1 90 ? -14.324 -8.186 15.058 1.00 91.88 90 VAL A CA 1
ATOM 669 C C . VAL A 1 90 ? -14.178 -9.679 14.781 1.00 91.88 90 VAL A C 1
ATOM 671 O O . VAL A 1 90 ? -13.260 -10.069 14.067 1.00 91.88 90 VAL A O 1
ATOM 674 N N . THR A 1 91 ? -15.096 -10.520 15.264 1.00 95.12 91 THR A N 1
ATOM 675 C CA . THR A 1 91 ? -15.063 -11.963 14.987 1.00 95.12 91 THR A CA 1
ATOM 676 C C . THR A 1 91 ? -15.177 -12.247 13.491 1.00 95.12 91 THR A C 1
ATOM 678 O O . THR A 1 91 ? -14.385 -13.023 12.967 1.00 95.12 91 THR A O 1
ATOM 681 N N . LEU A 1 92 ? -16.097 -11.587 12.777 1.00 94.19 92 LEU A N 1
ATOM 682 C CA . LEU A 1 92 ? -16.239 -11.754 11.326 1.00 94.19 92 LEU A CA 1
ATOM 683 C C . LEU A 1 92 ? -14.963 -11.355 10.578 1.00 94.19 92 LEU A C 1
ATOM 685 O O . LEU A 1 92 ? -14.522 -12.087 9.695 1.00 94.19 92 LEU A O 1
ATOM 689 N N . LEU A 1 93 ? -14.352 -10.226 10.942 1.00 94.06 93 LEU A N 1
ATOM 690 C CA . LEU A 1 93 ? -13.141 -9.740 10.291 1.00 94.06 93 LEU A CA 1
ATOM 691 C C . LEU A 1 93 ? -11.944 -10.649 10.581 1.00 94.06 93 LEU A C 1
ATOM 693 O O . LEU A 1 93 ? -11.205 -10.986 9.657 1.00 94.06 93 LEU A O 1
ATOM 697 N N . LEU A 1 94 ? -11.778 -11.083 11.833 1.00 95.38 94 LEU A N 1
ATOM 698 C CA . LEU A 1 94 ? -10.709 -11.997 12.231 1.00 95.38 94 LEU A CA 1
ATOM 699 C C . LEU A 1 94 ? -10.845 -13.344 11.528 1.00 95.38 94 LEU A C 1
ATOM 701 O O . LEU A 1 94 ? -9.887 -13.793 10.907 1.00 95.38 94 LEU A O 1
ATOM 705 N N . THR A 1 95 ? -12.023 -13.970 11.560 1.00 96.62 95 THR A N 1
ATOM 706 C CA . THR A 1 95 ? -12.233 -15.265 10.903 1.00 96.62 95 THR A CA 1
ATOM 707 C C . THR A 1 95 ? -12.056 -15.157 9.388 1.00 96.62 95 THR A C 1
ATOM 709 O O . THR A 1 95 ? -11.352 -15.981 8.813 1.00 96.62 95 THR A O 1
ATOM 712 N N . ASN A 1 96 ? -12.605 -14.123 8.740 1.00 97.31 96 ASN A N 1
ATOM 713 C CA . ASN A 1 96 ? -12.418 -13.900 7.302 1.00 97.31 96 ASN A CA 1
ATOM 714 C C . ASN A 1 96 ? -10.936 -13.717 6.935 1.00 97.31 96 ASN A C 1
ATOM 716 O O . ASN A 1 96 ? -10.441 -14.349 6.007 1.00 97.31 96 ASN A O 1
ATOM 720 N N . THR A 1 97 ? -10.214 -12.885 7.688 1.00 96.00 97 THR A N 1
ATOM 721 C CA . THR A 1 97 ? -8.802 -12.581 7.415 1.00 96.00 97 THR A CA 1
ATOM 722 C C . THR A 1 97 ? -7.912 -13.796 7.662 1.00 96.00 97 THR A C 1
ATOM 724 O O . THR A 1 97 ? -7.057 -14.098 6.836 1.00 96.00 97 THR A O 1
ATOM 727 N N . LEU A 1 98 ? -8.136 -14.539 8.752 1.00 96.69 98 LEU A N 1
ATOM 728 C CA . LEU A 1 98 ? -7.401 -15.771 9.050 1.00 96.69 98 LEU A CA 1
ATOM 729 C C . LEU A 1 98 ? -7.614 -16.832 7.970 1.00 96.69 98 LEU A C 1
ATOM 731 O O . LEU A 1 98 ? -6.645 -17.439 7.517 1.00 96.69 98 LEU A O 1
ATOM 735 N N . VAL A 1 99 ? -8.858 -17.027 7.522 1.00 97.38 99 VAL A N 1
ATOM 736 C CA . VAL A 1 99 ? -9.173 -17.964 6.434 1.00 97.38 99 VAL A CA 1
ATOM 737 C C . VAL A 1 99 ? -8.510 -17.516 5.130 1.00 97.38 99 VAL A C 1
ATOM 739 O O . VAL A 1 99 ? -7.862 -18.328 4.474 1.00 97.38 99 VAL A O 1
ATOM 742 N N . ALA A 1 100 ? -8.596 -16.231 4.778 1.00 97.06 100 ALA A N 1
ATOM 743 C CA . ALA A 1 100 ? -7.971 -15.691 3.571 1.00 97.06 100 ALA A CA 1
ATOM 744 C C . ALA A 1 100 ? -6.440 -15.847 3.582 1.00 97.06 100 ALA A C 1
ATOM 746 O O . ALA A 1 100 ? -5.868 -16.304 2.593 1.00 97.06 100 ALA A O 1
ATOM 747 N N . ILE A 1 101 ? -5.778 -15.526 4.700 1.00 95.88 101 ILE A N 1
ATOM 748 C CA . ILE A 1 101 ? -4.328 -15.707 4.865 1.00 95.88 101 ILE A CA 1
ATOM 749 C C . ILE A 1 101 ? -3.964 -17.191 4.802 1.00 95.88 101 ILE A C 1
ATOM 751 O O . ILE A 1 101 ? -3.022 -17.548 4.103 1.00 95.88 101 ILE A O 1
ATOM 755 N N . GLY A 1 102 ? -4.713 -18.064 5.481 1.00 96.31 102 GLY A N 1
ATOM 756 C CA . GLY A 1 102 ? -4.472 -19.507 5.463 1.00 96.31 102 GLY A CA 1
ATOM 757 C C . GLY A 1 102 ? -4.546 -20.090 4.052 1.00 96.31 102 GLY A C 1
ATOM 758 O O . GLY A 1 102 ? -3.643 -20.813 3.636 1.00 96.31 102 GLY A O 1
ATOM 759 N N . ILE A 1 103 ? -5.571 -19.714 3.281 1.00 96.38 103 ILE A N 1
ATOM 760 C CA . ILE A 1 103 ? -5.701 -20.109 1.873 1.00 96.38 103 ILE A CA 1
ATOM 761 C C . ILE A 1 103 ? -4.555 -19.521 1.042 1.00 96.38 103 ILE A C 1
ATOM 763 O O . ILE A 1 103 ? -3.941 -20.245 0.263 1.00 96.38 103 ILE A O 1
ATOM 767 N N . GLY A 1 104 ? -4.224 -18.239 1.221 1.00 95.12 104 GLY A N 1
ATOM 768 C CA . GLY A 1 104 ? -3.133 -17.580 0.500 1.00 95.12 104 GLY A CA 1
ATOM 769 C C . GLY A 1 104 ? -1.776 -18.247 0.733 1.00 95.12 104 GLY A C 1
ATOM 770 O O . GLY A 1 104 ? -1.051 -18.502 -0.225 1.00 95.12 104 GLY A O 1
ATOM 771 N N . LEU A 1 105 ? -1.461 -18.596 1.983 1.00 95.31 105 LEU A N 1
ATOM 772 C CA . LEU A 1 105 ? -0.239 -19.315 2.347 1.00 95.31 105 LEU A CA 1
ATOM 773 C C . LEU A 1 105 ? -0.232 -20.746 1.815 1.00 95.31 105 LEU A C 1
ATOM 775 O O . LEU A 1 105 ? 0.801 -21.200 1.334 1.00 95.31 105 LEU A O 1
ATOM 779 N N . LEU A 1 106 ? -1.367 -21.449 1.856 1.00 95.88 106 LEU A N 1
ATOM 780 C CA . LEU A 1 106 ? -1.486 -22.789 1.282 1.00 95.88 106 LEU A CA 1
ATOM 781 C C . LEU A 1 106 ? -1.204 -22.749 -0.221 1.00 95.88 106 LEU A C 1
ATOM 783 O O . LEU A 1 106 ? -0.350 -23.487 -0.707 1.00 95.88 106 LEU A O 1
ATOM 787 N N . VAL A 1 107 ? -1.873 -21.853 -0.949 1.00 94.69 107 VAL A N 1
ATOM 788 C CA . VAL A 1 107 ? -1.690 -21.686 -2.396 1.00 94.69 107 VAL A CA 1
ATOM 789 C C . VAL A 1 107 ? -0.255 -21.272 -2.718 1.00 94.69 107 VAL A C 1
ATOM 791 O O . VAL A 1 107 ? 0.348 -21.848 -3.620 1.00 94.69 107 VAL A O 1
ATOM 794 N N . ALA A 1 108 ? 0.325 -20.334 -1.965 1.00 92.25 108 ALA A N 1
ATOM 795 C CA . ALA A 1 108 ? 1.713 -19.921 -2.146 1.00 92.25 108 ALA A CA 1
ATOM 796 C C . ALA A 1 108 ? 2.705 -21.063 -1.873 1.00 92.25 108 ALA A C 1
ATOM 798 O O . ALA A 1 108 ? 3.671 -21.212 -2.612 1.00 92.25 108 ALA A O 1
ATOM 799 N N . ASN A 1 109 ? 2.464 -21.903 -0.865 1.00 93.62 109 ASN A N 1
ATOM 800 C CA . ASN A 1 109 ? 3.339 -23.032 -0.548 1.00 93.62 109 ASN A CA 1
ATOM 801 C C . ASN A 1 109 ? 3.227 -24.177 -1.570 1.00 93.62 109 ASN A C 1
ATOM 803 O O . ASN A 1 109 ? 4.210 -24.864 -1.829 1.00 93.62 109 ASN A O 1
ATOM 807 N N . VAL A 1 110 ? 2.044 -24.377 -2.162 1.00 93.31 110 VAL A N 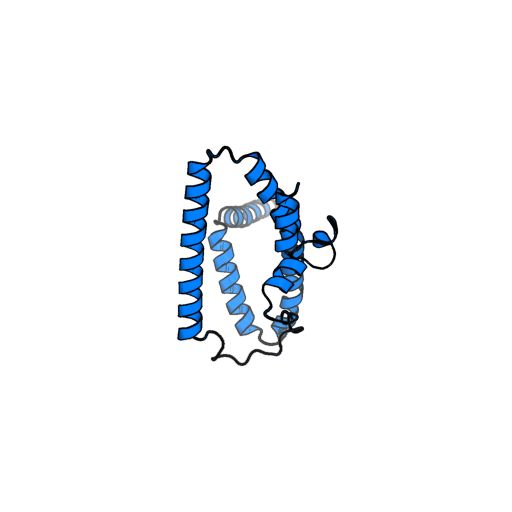1
ATOM 808 C CA . VAL A 1 110 ? 1.813 -25.407 -3.189 1.00 93.31 110 VAL A CA 1
ATOM 809 C C . VAL A 1 110 ? 2.334 -24.964 -4.555 1.00 93.31 110 VAL A C 1
ATOM 811 O O . VAL A 1 110 ? 3.017 -25.731 -5.225 1.00 93.31 110 VAL A O 1
ATOM 814 N N . LEU A 1 111 ? 2.022 -23.738 -4.981 1.00 90.19 111 LEU A N 1
ATOM 815 C CA . LEU A 1 111 ? 2.438 -23.222 -6.289 1.00 90.19 111 LEU A CA 1
ATOM 816 C C . LEU A 1 111 ? 3.885 -22.718 -6.297 1.00 90.19 111 LEU A C 1
ATOM 818 O O . LEU A 1 111 ? 4.475 -22.618 -7.371 1.00 90.19 111 LEU A O 1
ATOM 822 N N . GLN A 1 112 ? 4.439 -22.389 -5.123 1.00 87.62 112 GLN A N 1
ATOM 823 C CA . GLN A 1 112 ? 5.787 -21.840 -4.935 1.00 87.62 112 GLN A CA 1
ATOM 824 C C . GLN A 1 112 ? 6.102 -20.722 -5.944 1.00 87.62 112 GLN A C 1
ATOM 826 O O . GLN A 1 112 ? 7.027 -20.849 -6.754 1.00 87.62 112 GLN A O 1
ATOM 831 N N . PRO A 1 113 ? 5.315 -19.625 -5.947 1.00 83.69 113 PRO A N 1
ATOM 832 C CA . PRO A 1 113 ? 5.513 -18.552 -6.907 1.00 83.69 113 PRO A CA 1
ATOM 833 C C . PRO A 1 113 ? 6.923 -17.972 -6.743 1.00 83.69 113 PRO A C 1
ATOM 835 O O . PRO A 1 113 ? 7.332 -17.608 -5.643 1.00 83.69 113 PRO A O 1
ATOM 838 N N . GLY A 1 114 ? 7.668 -17.902 -7.848 1.00 81.00 114 GLY A N 1
ATOM 839 C CA . GLY A 1 114 ? 9.042 -17.391 -7.875 1.00 81.00 114 GLY A CA 1
ATOM 840 C C . GLY A 1 114 ? 10.138 -18.447 -8.048 1.00 81.00 114 GLY A C 1
ATOM 841 O O . GLY A 1 114 ? 11.261 -18.069 -8.361 1.00 81.00 114 GLY A O 1
ATOM 842 N N . SER A 1 115 ? 9.842 -19.750 -7.954 1.00 79.62 115 SER A N 1
ATOM 843 C CA . SER A 1 115 ? 10.833 -20.803 -8.268 1.00 79.62 115 SER A CA 1
ATOM 844 C C . SER A 1 115 ? 11.216 -20.863 -9.756 1.00 79.62 115 SER A C 1
ATOM 846 O O . SER A 1 115 ? 12.274 -21.376 -10.110 1.00 79.62 115 SER A O 1
ATOM 848 N N . TRP A 1 116 ? 10.379 -20.294 -10.626 1.00 72.19 116 TRP A N 1
ATOM 849 C CA . TRP A 1 116 ? 10.495 -20.354 -12.088 1.00 72.19 116 TRP A CA 1
ATOM 850 C C . TRP A 1 116 ? 11.271 -19.176 -12.702 1.00 72.19 116 TRP A C 1
ATOM 852 O O . TRP A 1 116 ? 11.501 -19.153 -13.908 1.00 72.19 116 TRP A O 1
ATOM 862 N N . SER A 1 117 ? 11.670 -18.187 -11.898 1.00 69.38 117 SER A N 1
ATOM 863 C CA . SER A 1 117 ? 12.409 -17.005 -12.351 1.00 69.38 117 SER A CA 1
ATOM 864 C C . SER A 1 117 ? 13.570 -16.732 -11.405 1.00 69.38 117 SER A C 1
ATOM 866 O O . SER A 1 117 ? 13.330 -16.491 -10.226 1.00 69.38 117 SER A O 1
ATOM 868 N N . SER A 1 118 ? 14.809 -16.721 -11.904 1.00 68.00 118 SER A N 1
ATOM 869 C CA . SER A 1 118 ? 15.953 -16.248 -11.117 1.00 68.00 118 SER A CA 1
ATOM 870 C C . SER A 1 118 ? 15.790 -14.740 -10.906 1.00 68.00 118 SER A C 1
ATOM 872 O O . SER A 1 118 ? 15.898 -13.996 -11.885 1.00 68.00 118 SER A O 1
ATOM 874 N N . PRO A 1 119 ? 15.495 -14.252 -9.688 1.00 64.25 119 PRO A N 1
ATOM 875 C CA . PRO A 1 119 ? 15.328 -12.826 -9.474 1.00 64.25 119 PRO A CA 1
ATOM 876 C C . PRO A 1 119 ? 16.673 -12.154 -9.746 1.00 64.25 119 PRO A C 1
ATOM 878 O O . PRO A 1 119 ? 17.688 -12.541 -9.163 1.00 64.25 119 PRO A O 1
ATOM 881 N N . ALA A 1 120 ? 16.698 -11.150 -10.625 1.00 62.38 120 ALA A N 1
ATOM 882 C CA . ALA A 1 120 ? 17.812 -10.211 -10.645 1.00 62.38 120 ALA A CA 1
ATOM 883 C C . ALA A 1 120 ? 17.971 -9.634 -9.224 1.00 62.38 120 ALA A C 1
ATOM 885 O O . ALA A 1 120 ? 16.954 -9.450 -8.543 1.00 62.38 120 ALA A O 1
ATOM 886 N N . PRO A 1 121 ? 19.204 -9.387 -8.742 1.00 54.41 121 PRO A N 1
ATOM 887 C CA . PRO A 1 121 ? 19.433 -8.961 -7.368 1.00 54.41 121 PRO A CA 1
ATOM 888 C C . PRO A 1 121 ? 18.566 -7.741 -7.056 1.00 54.41 121 PRO A C 1
ATOM 890 O O . PRO A 1 121 ? 18.696 -6.687 -7.680 1.00 54.41 121 PRO A O 1
ATOM 893 N N . ALA A 1 122 ? 17.632 -7.917 -6.120 1.00 58.56 122 ALA A N 1
ATOM 894 C CA . ALA A 1 122 ? 16.763 -6.846 -5.672 1.00 58.56 122 ALA A CA 1
ATOM 895 C C . ALA A 1 122 ? 17.630 -5.678 -5.184 1.00 58.56 122 ALA A C 1
ATOM 897 O O . ALA A 1 122 ? 18.600 -5.873 -4.447 1.00 58.56 122 ALA A O 1
ATOM 898 N N . HIS A 1 123 ? 17.281 -4.461 -5.600 1.00 53.16 123 HIS A N 1
ATOM 899 C CA . HIS A 1 123 ? 17.889 -3.252 -5.062 1.00 53.16 123 HIS A CA 1
ATOM 900 C C . HIS A 1 123 ? 17.637 -3.207 -3.552 1.00 53.16 123 HIS A C 1
ATOM 902 O O . HIS A 1 123 ? 16.505 -2.991 -3.134 1.00 53.16 123 HIS A O 1
ATOM 908 N N . ALA A 1 124 ? 18.717 -3.400 -2.790 1.00 46.88 124 ALA A N 1
ATOM 909 C CA . ALA A 1 124 ? 18.796 -3.497 -1.336 1.00 46.88 124 ALA A CA 1
ATOM 910 C C . ALA A 1 124 ? 17.907 -4.601 -0.718 1.00 46.88 124 ALA A C 1
ATOM 912 O O . ALA A 1 124 ? 16.690 -4.606 -0.904 1.00 46.88 124 ALA A O 1
ATOM 913 N N . PRO A 1 125 ? 18.472 -5.526 0.083 1.00 43.50 125 PRO A N 1
ATOM 914 C CA . PRO A 1 125 ? 17.639 -6.419 0.871 1.00 43.50 125 PRO A CA 1
ATOM 915 C C . PRO A 1 125 ? 16.746 -5.553 1.761 1.00 43.50 125 PRO A C 1
ATOM 917 O O . PRO A 1 125 ? 17.246 -4.760 2.566 1.00 43.50 125 PRO A O 1
ATOM 920 N N . ALA A 1 126 ? 15.423 -5.697 1.626 1.00 49.62 126 ALA A N 1
ATOM 921 C CA . ALA A 1 126 ? 14.526 -5.324 2.707 1.00 49.62 126 ALA A CA 1
ATOM 922 C C . ALA A 1 126 ? 15.110 -5.993 3.951 1.00 49.62 126 ALA A C 1
ATOM 924 O O . ALA A 1 126 ? 15.293 -7.211 3.933 1.00 49.62 126 ALA A O 1
ATOM 925 N N . LYS A 1 127 ? 15.524 -5.195 4.951 1.00 46.84 127 LYS A N 1
ATOM 926 C CA . LYS A 1 127 ? 16.099 -5.703 6.200 1.00 46.84 127 LYS A CA 1
ATOM 927 C C . LYS A 1 127 ? 15.233 -6.876 6.635 1.00 46.84 127 LYS A C 1
ATOM 929 O O . LYS A 1 127 ? 14.077 -6.670 7.000 1.00 46.84 127 LYS A O 1
ATOM 934 N N . ALA A 1 128 ? 15.778 -8.089 6.534 1.00 45.81 128 ALA A N 1
ATOM 935 C CA . ALA A 1 128 ? 15.144 -9.250 7.116 1.00 45.81 128 ALA A CA 1
ATOM 936 C C . ALA A 1 128 ? 14.896 -8.870 8.573 1.00 45.81 128 ALA A C 1
ATOM 938 O O . ALA A 1 128 ? 15.835 -8.437 9.247 1.00 45.81 128 ALA A O 1
ATOM 939 N N . ALA A 1 129 ? 13.630 -8.912 8.994 1.00 48.28 129 ALA A N 1
ATOM 940 C CA . ALA A 1 129 ? 13.257 -8.662 10.374 1.00 48.28 129 ALA A CA 1
ATOM 941 C C . ALA A 1 129 ? 14.160 -9.550 11.234 1.00 48.28 129 ALA A C 1
ATOM 943 O O . ALA A 1 129 ? 14.102 -10.778 11.156 1.00 48.28 129 ALA A O 1
ATOM 944 N N . ALA A 1 130 ? 15.107 -8.918 11.922 1.00 44.81 130 ALA A N 1
ATOM 945 C CA . ALA A 1 130 ? 16.085 -9.624 12.715 1.00 44.81 130 ALA A CA 1
ATOM 946 C C . ALA A 1 130 ? 15.324 -10.275 13.870 1.00 44.81 130 ALA A C 1
ATOM 948 O O . ALA A 1 130 ? 14.794 -9.578 14.725 1.00 44.81 130 ALA A O 1
ATOM 949 N N . GLY A 1 131 ? 15.261 -11.605 13.858 1.00 46.25 131 GLY A N 1
ATOM 950 C CA . GLY A 1 131 ? 14.676 -12.399 14.930 1.00 46.25 131 GLY A CA 1
ATOM 951 C C . GLY A 1 131 ? 13.159 -12.516 14.835 1.00 46.25 131 GLY A C 1
ATOM 952 O O . GLY A 1 131 ? 12.417 -11.574 15.086 1.00 46.25 131 GLY A O 1
ATOM 953 N N . ALA A 1 132 ? 12.702 -13.727 14.532 1.00 52.97 132 ALA A N 1
ATOM 954 C CA . ALA A 1 132 ? 11.329 -14.176 14.708 1.00 52.97 132 ALA A CA 1
ATOM 955 C C . ALA A 1 132 ? 10.974 -14.285 16.205 1.00 52.97 132 ALA A C 1
ATOM 957 O O . ALA A 1 132 ? 10.660 -15.367 16.695 1.00 52.97 132 ALA A O 1
ATOM 958 N N . ASP A 1 133 ? 11.065 -13.177 16.940 1.00 64.00 133 ASP A N 1
ATOM 959 C CA . ASP A 1 133 ? 10.542 -13.072 18.294 1.00 64.00 133 ASP A CA 1
ATOM 960 C C . ASP A 1 133 ? 9.288 -12.182 18.255 1.00 64.00 133 ASP A C 1
ATOM 962 O O . ASP A 1 133 ? 9.396 -10.957 18.123 1.00 64.00 133 ASP A O 1
ATOM 966 N N . PRO A 1 134 ? 8.079 -12.773 18.308 1.00 67.12 134 PRO A N 1
ATOM 967 C CA . PRO A 1 134 ? 6.829 -12.024 18.208 1.00 67.12 134 PRO A CA 1
ATOM 968 C C . PRO A 1 134 ? 6.690 -10.971 19.316 1.00 67.12 134 PRO A C 1
ATOM 970 O O . PRO A 1 134 ? 6.017 -9.961 19.110 1.00 67.12 134 PRO A O 1
ATOM 973 N N . LEU A 1 135 ? 7.357 -11.162 20.462 1.00 67.81 135 LEU A N 1
ATOM 974 C CA . LEU A 1 135 ? 7.429 -10.170 21.534 1.00 67.81 135 LEU A CA 1
ATOM 975 C C . LEU A 1 135 ? 8.330 -8.991 21.159 1.00 67.81 135 LEU A C 1
ATOM 977 O O . LEU A 1 135 ? 7.920 -7.846 21.336 1.00 67.81 135 LEU A O 1
ATOM 981 N N . ALA A 1 136 ? 9.511 -9.241 20.590 1.00 68.50 136 ALA A N 1
ATOM 982 C CA . ALA A 1 136 ? 10.399 -8.174 20.127 1.00 68.50 136 ALA A CA 1
ATOM 983 C C . ALA A 1 136 ? 9.762 -7.366 18.985 1.00 68.50 136 ALA A C 1
ATOM 985 O O . ALA A 1 136 ? 9.812 -6.140 18.997 1.00 68.50 136 ALA A O 1
ATOM 986 N N . GLN A 1 137 ? 9.070 -8.034 18.056 1.00 64.56 137 GLN A N 1
ATOM 987 C CA . GLN A 1 137 ? 8.336 -7.374 16.975 1.00 64.56 137 GLN A CA 1
ATOM 988 C C . GLN A 1 137 ? 7.163 -6.536 17.499 1.00 64.56 137 GLN A C 1
ATOM 990 O O . GLN A 1 137 ? 6.924 -5.439 16.992 1.00 64.56 137 GLN A O 1
ATOM 995 N N . PHE A 1 138 ? 6.429 -7.021 18.504 1.00 65.88 138 PHE A N 1
ATOM 996 C CA . PHE A 1 138 ? 5.362 -6.249 19.141 1.00 65.88 138 PHE A CA 1
ATOM 997 C C . PHE A 1 138 ? 5.919 -5.006 19.846 1.00 65.88 138 PHE A C 1
ATOM 999 O O . PHE A 1 138 ? 5.388 -3.914 19.659 1.00 65.88 138 PHE A O 1
ATOM 1006 N N . LEU A 1 139 ? 7.021 -5.151 20.587 1.00 66.00 139 LEU A N 1
ATOM 1007 C CA . LEU A 1 139 ? 7.683 -4.047 21.286 1.00 66.00 139 LEU A CA 1
ATOM 1008 C C . LEU A 1 139 ? 8.282 -3.011 20.322 1.00 66.00 139 LEU A C 1
ATOM 1010 O O . LEU A 1 139 ? 8.153 -1.815 20.573 1.00 66.00 139 LEU A O 1
ATOM 1014 N N . ASP A 1 140 ? 8.867 -3.440 19.203 1.00 65.00 140 ASP A N 1
ATOM 1015 C CA . ASP A 1 140 ? 9.364 -2.540 18.151 1.00 65.00 140 ASP A CA 1
ATOM 1016 C C . ASP A 1 140 ? 8.234 -1.893 17.332 1.00 65.00 140 ASP A C 1
ATOM 1018 O O . ASP A 1 140 ? 8.430 -0.836 16.732 1.00 65.00 140 ASP A O 1
ATOM 1022 N N . SER A 1 141 ? 7.038 -2.492 17.322 1.00 60.84 141 SER A N 1
ATOM 1023 C CA . SER A 1 141 ? 5.853 -1.928 16.662 1.00 60.84 141 SER A CA 1
ATOM 1024 C C . SER A 1 141 ? 5.196 -0.801 17.464 1.00 60.84 141 SER A C 1
ATOM 1026 O O . SER A 1 141 ? 4.411 -0.044 16.891 1.00 60.84 141 SER A O 1
ATOM 1028 N N . VAL A 1 142 ? 5.507 -0.663 18.759 1.00 59.06 142 VAL A N 1
ATOM 1029 C CA . VAL A 1 142 ? 5.038 0.454 19.589 1.00 59.06 142 VAL A CA 1
ATOM 1030 C C . VAL A 1 142 ? 5.929 1.676 19.320 1.00 59.06 142 VAL A C 1
ATOM 1032 O O . VAL A 1 142 ? 7.126 1.644 19.620 1.00 59.06 142 VAL A O 1
ATOM 1035 N N . PRO A 1 143 ? 5.391 2.779 18.764 1.00 54.53 143 PRO A N 1
ATOM 1036 C CA . PRO A 1 143 ? 6.188 3.959 18.450 1.00 54.53 143 PRO A CA 1
ATOM 1037 C C . PRO A 1 143 ? 6.824 4.543 19.704 1.00 54.53 143 PRO A C 1
ATOM 1039 O O . PRO A 1 143 ? 6.135 4.918 20.649 1.00 54.53 143 PRO A O 1
ATOM 1042 N N . LYS A 1 144 ? 8.146 4.713 19.680 1.00 55.00 144 LYS A N 1
ATOM 1043 C CA . LYS A 1 144 ? 8.877 5.421 20.742 1.00 55.00 144 LYS A CA 1
ATOM 1044 C C . LYS A 1 144 ? 8.576 6.933 20.756 1.00 55.00 144 LYS A C 1
ATOM 1046 O O . LYS A 1 144 ? 8.961 7.616 21.699 1.00 55.00 144 LYS A O 1
ATOM 1051 N N . SER A 1 145 ? 7.895 7.466 19.731 1.00 51.72 145 SER A N 1
ATOM 1052 C CA . SER A 1 145 ? 7.473 8.870 19.635 1.00 51.72 145 SER A CA 1
ATOM 1053 C C . SER A 1 145 ? 6.311 9.079 18.646 1.00 51.72 145 SER A C 1
ATOM 1055 O O . SER A 1 145 ? 6.188 8.364 17.654 1.00 51.72 145 SER A O 1
ATOM 1057 N N . ILE A 1 146 ? 5.480 10.101 18.895 1.00 51.53 146 ILE A N 1
ATOM 1058 C CA . ILE A 1 146 ? 4.277 10.451 18.105 1.00 51.53 146 ILE A CA 1
ATOM 1059 C C . ILE A 1 146 ? 4.627 10.952 16.683 1.00 51.53 146 ILE A C 1
ATOM 1061 O O . ILE A 1 146 ? 3.838 10.788 15.757 1.00 51.53 146 ILE A O 1
ATOM 1065 N N . GLY A 1 147 ? 5.821 11.527 16.480 1.00 51.72 147 GLY A N 1
ATOM 1066 C CA . GLY A 1 147 ? 6.282 12.047 15.180 1.00 51.72 147 GLY A CA 1
ATOM 1067 C C . GLY A 1 147 ? 7.153 11.091 14.349 1.00 51.72 147 GLY A C 1
ATOM 1068 O O . GLY A 1 147 ? 7.302 11.293 13.146 1.00 51.72 147 GLY A O 1
ATOM 1069 N N . GLY A 1 148 ? 7.713 10.040 14.957 1.00 56.50 148 GLY A N 1
ATOM 1070 C CA . GLY A 1 148 ? 8.635 9.101 14.297 1.00 56.50 148 GLY A CA 1
ATOM 1071 C C . GLY A 1 148 ? 8.062 8.279 13.123 1.00 56.50 148 GLY A C 1
ATOM 1072 O O . GLY A 1 148 ? 8.786 8.074 12.146 1.00 56.50 148 GLY A O 1
ATOM 1073 N N . PRO A 1 149 ? 6.786 7.838 13.138 1.00 58.28 149 PRO A N 1
ATOM 1074 C CA . PRO A 1 149 ? 6.208 7.043 12.045 1.00 58.28 149 PRO A CA 1
ATOM 1075 C C . PRO A 1 149 ? 6.036 7.807 10.727 1.00 58.28 149 PRO A C 1
ATOM 1077 O O . PRO A 1 149 ? 5.792 7.186 9.693 1.00 58.28 149 PRO A O 1
ATOM 1080 N N . PHE A 1 150 ? 6.146 9.140 10.761 1.00 55.50 150 PHE A N 1
ATOM 1081 C CA . PHE A 1 150 ? 5.949 10.004 9.599 1.00 55.50 150 PHE A CA 1
ATOM 1082 C C . PHE A 1 150 ? 7.255 10.393 8.887 1.00 55.50 150 PHE A C 1
ATOM 1084 O O . PHE A 1 150 ? 7.166 10.790 7.728 1.00 55.50 150 PHE A O 1
ATOM 1091 N N . SER A 1 151 ? 8.441 10.288 9.520 1.00 54.84 151 SER A N 1
ATOM 1092 C CA . SER A 1 151 ? 9.690 10.805 8.920 1.00 54.84 151 SER A CA 1
ATOM 1093 C C . SER A 1 151 ? 10.688 9.756 8.425 1.00 54.84 151 SER A C 1
ATOM 1095 O O . SER A 1 151 ? 11.222 9.967 7.344 1.00 54.84 151 SER A O 1
ATOM 1097 N N . ASP A 1 152 ? 10.932 8.635 9.124 1.00 51.81 152 ASP A N 1
ATOM 1098 C CA . ASP A 1 152 ? 12.107 7.795 8.776 1.00 51.81 152 ASP A CA 1
ATOM 1099 C C . ASP A 1 152 ? 11.930 6.269 8.836 1.00 51.81 152 ASP A C 1
ATOM 1101 O O . ASP A 1 152 ? 12.775 5.535 8.332 1.00 51.81 152 ASP A O 1
ATOM 1105 N N . ASN A 1 153 ? 10.832 5.749 9.386 1.00 52.50 153 ASN A N 1
ATOM 1106 C CA . ASN A 1 153 ? 10.551 4.309 9.396 1.00 52.50 153 ASN A CA 1
ATOM 1107 C C . ASN A 1 153 ? 9.045 4.102 9.305 1.00 5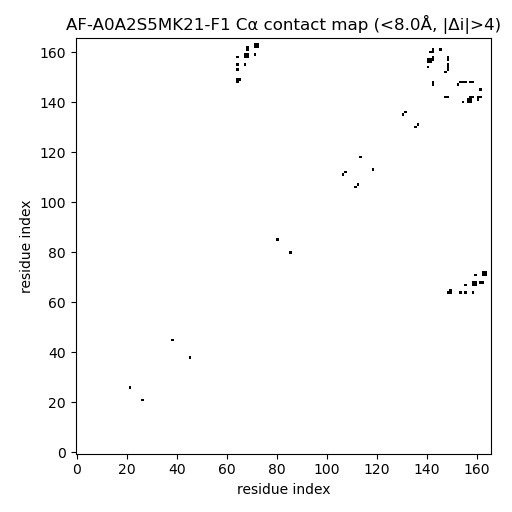2.50 153 ASN A C 1
ATOM 1109 O O . ASN A 1 153 ? 8.409 3.956 10.345 1.00 52.50 153 ASN A O 1
ATOM 1113 N N . GLY A 1 154 ? 8.497 4.119 8.081 1.00 51.69 154 GLY A N 1
ATOM 1114 C CA . GLY A 1 154 ? 7.063 4.032 7.748 1.00 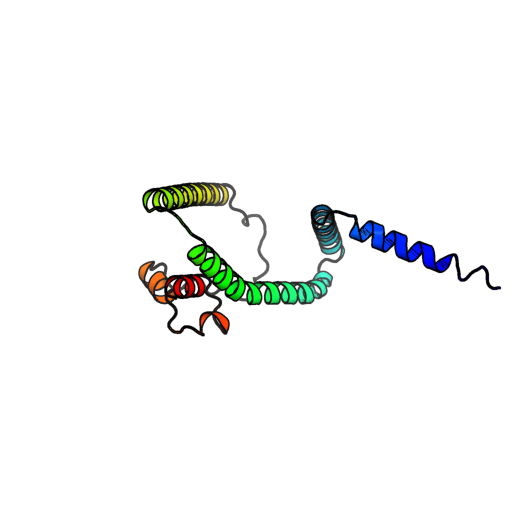51.69 154 GLY A CA 1
ATOM 1115 C C . GLY A 1 154 ? 6.387 2.737 8.209 1.00 51.69 154 GLY A C 1
ATOM 1116 O O . GLY A 1 154 ? 5.861 1.952 7.424 1.00 51.69 154 GLY A O 1
ATOM 1117 N N . THR A 1 155 ? 6.422 2.503 9.510 1.00 64.12 155 THR A N 1
ATOM 1118 C CA . THR A 1 155 ? 5.839 1.384 10.216 1.00 64.12 155 THR A CA 1
ATOM 1119 C C . THR A 1 155 ? 4.363 1.694 10.335 1.00 64.12 155 THR A C 1
ATOM 1121 O O . THR A 1 155 ? 3.905 2.396 11.233 1.00 64.12 155 THR A O 1
ATOM 1124 N N . VAL A 1 156 ? 3.607 1.166 9.377 1.00 63.81 156 VAL A N 1
ATOM 1125 C CA . VAL A 1 156 ? 2.145 1.267 9.339 1.00 63.81 156 VAL A CA 1
ATOM 1126 C C . VAL A 1 156 ? 1.533 0.855 10.684 1.00 63.81 156 VAL A C 1
ATOM 1128 O O . VAL A 1 156 ? 0.619 1.517 11.164 1.00 63.81 156 VAL A O 1
ATOM 1131 N N . MET A 1 157 ? 2.097 -0.165 11.342 1.00 59.94 157 MET A N 1
ATOM 1132 C CA . MET A 1 157 ? 1.700 -0.578 12.694 1.00 59.94 157 MET A CA 1
ATOM 1133 C C . MET A 1 157 ? 1.810 0.546 13.728 1.00 59.94 157 MET A C 1
ATOM 1135 O O . MET A 1 157 ? 0.894 0.736 14.524 1.00 59.94 157 MET A O 1
ATOM 1139 N N . GLY A 1 158 ? 2.882 1.335 13.688 1.00 64.06 158 GLY A N 1
ATOM 1140 C CA . GLY A 1 158 ? 3.076 2.438 14.617 1.00 64.06 158 GLY A CA 1
ATOM 1141 C C . GLY A 1 158 ? 2.023 3.537 14.469 1.00 64.06 158 GLY A C 1
ATOM 1142 O O . GLY A 1 158 ? 1.492 4.042 15.458 1.00 64.06 158 GLY A O 1
ATOM 1143 N N . VAL A 1 159 ? 1.654 3.853 13.226 1.00 70.38 159 VAL A N 1
ATOM 1144 C CA . VAL A 1 159 ? 0.571 4.804 12.929 1.00 70.38 159 VAL A CA 1
ATOM 1145 C C . VAL A 1 159 ? -0.763 4.306 13.485 1.00 70.38 159 VAL A C 1
ATOM 1147 O O . VAL A 1 159 ? -1.505 5.088 14.073 1.00 70.38 159 VAL A O 1
ATOM 1150 N N . ILE A 1 160 ? -1.049 3.007 13.344 1.00 71.81 160 ILE A N 1
ATOM 1151 C CA . ILE A 1 160 ? -2.267 2.384 13.881 1.00 71.81 160 ILE A CA 1
ATOM 1152 C C . ILE A 1 160 ? -2.315 2.519 15.410 1.00 71.81 160 ILE A C 1
ATOM 1154 O O . ILE A 1 160 ? -3.347 2.914 15.945 1.00 71.81 160 ILE A O 1
ATOM 1158 N N . PHE A 1 161 ? -1.213 2.249 16.119 1.00 72.19 161 PHE A N 1
ATOM 1159 C CA . PHE A 1 161 ? -1.169 2.387 17.580 1.00 72.19 161 PHE A CA 1
ATOM 1160 C C . PHE A 1 161 ? -1.422 3.820 18.048 1.00 72.19 161 PHE A C 1
ATOM 1162 O O . PHE A 1 161 ? -2.206 4.021 18.972 1.00 72.19 161 PHE A O 1
ATOM 1169 N N . ILE A 1 162 ? -0.808 4.815 17.401 1.00 71.44 162 ILE A N 1
ATOM 1170 C CA . ILE A 1 162 ? -1.054 6.229 17.725 1.00 71.44 162 ILE A CA 1
ATOM 1171 C C . ILE A 1 162 ? -2.513 6.598 17.455 1.00 71.44 162 ILE A C 1
ATOM 1173 O O . ILE A 1 162 ? -3.118 7.263 18.285 1.00 71.44 162 ILE A O 1
ATOM 1177 N N . ALA A 1 163 ? -3.090 6.137 16.341 1.00 69.81 163 ALA A N 1
ATOM 1178 C CA . ALA A 1 163 ? -4.486 6.407 15.994 1.00 69.81 163 ALA A CA 1
ATOM 1179 C C . ALA A 1 163 ? -5.490 5.844 17.012 1.00 69.81 163 ALA A C 1
ATOM 1181 O O . ALA A 1 163 ? -6.583 6.377 17.138 1.00 69.81 163 ALA A O 1
ATOM 1182 N N . VAL A 1 164 ? -5.151 4.734 17.674 1.00 72.50 164 VAL A N 1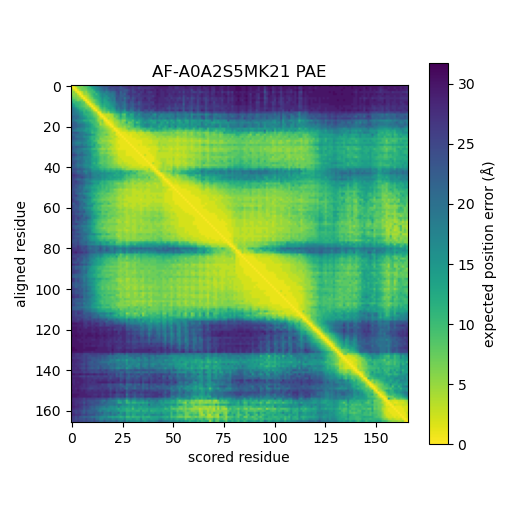
ATOM 1183 C CA . VAL A 1 164 ? -5.997 4.098 18.697 1.00 72.50 164 VAL A CA 1
ATOM 1184 C C . VAL A 1 164 ? -5.766 4.707 20.083 1.00 72.50 164 VAL A C 1
ATOM 1186 O O . VAL A 1 164 ? -6.676 4.701 20.907 1.00 72.50 164 VAL A O 1
ATOM 1189 N N . ALA A 1 165 ? -4.552 5.187 20.363 1.00 72.62 165 ALA A N 1
ATOM 1190 C CA . ALA A 1 165 ? -4.202 5.792 21.647 1.00 72.62 165 ALA A CA 1
ATOM 1191 C C . ALA A 1 165 ? -4.678 7.249 21.793 1.00 72.62 165 ALA A C 1
ATOM 1193 O O . ALA A 1 165 ? -4.821 7.713 22.925 1.00 72.62 165 ALA A O 1
ATOM 1194 N N . LEU A 1 166 ? -4.862 7.957 20.673 1.00 68.50 166 LEU A N 1
ATOM 1195 C CA . LEU A 1 166 ? -5.364 9.332 20.606 1.00 68.50 166 LEU A CA 1
ATOM 1196 C C . LEU A 1 166 ? -6.897 9.363 20.531 1.00 68.50 166 LEU A C 1
ATOM 1198 O O . LEU A 1 166 ? -7.487 10.210 21.237 1.00 68.50 166 LEU A O 1
#

pLDDT: mean 75.88, std 16.05, range [43.5, 97.38]

Foldseek 3Di:
DPPPVVVVPVVVCVVVVVVVPDDPVVVVVVCVVVCVVVCVVCPPVCVVVVVVVVVVVVVVLLVVLVVLLVVLLVCVVPDPADPVRVVVVVVVVVVVVVVVVVVVVVCCVVVVPPPVDDDDPPDDPPPPPPDPPVVVVVVVLADPDPCVCNPDPVSSSNSNVSSVVD